Protein AF-A0A961MQS9-F1 (afdb_monomer)

Mean predicted aligned error: 6.12 Å

Sequence (133 aa):
AWDKPTVLCIAAPEPQPATTEAQQMIGLLAIEAAAWALTDRDPRFSVVASRTELDWSLKSGRHTVWAPRRMATARAGGDRPDASDPAGLAGWLAAEIGADLLVTVGAAAAPEAGTAAVRRLDPERPEALADLD

Radius of gyration: 13.52 Å; Cα contacts (8 Å, |Δi|>4): 249; chains: 1; bounding box: 37×30×32 Å

Solvent-accessible surface area (backbone atoms only — not comparable to full-atom values): 7213 Å² total; per-residue (Å²): 92,74,90,54,37,48,49,30,31,40,33,35,97,75,54,54,83,56,91,44,73,67,49,32,52,51,32,24,49,43,22,30,50,42,35,52,55,49,31,71,77,40,74,76,40,41,80,34,48,45,70,70,52,45,57,49,29,44,75,67,69,47,51,36,29,50,26,48,47,62,53,63,67,68,60,77,83,76,101,64,60,56,36,41,34,38,42,41,37,40,12,52,49,30,44,76,70,67,30,56,30,37,38,34,29,58,50,94,60,87,50,71,23,77,86,25,47,79,46,78,42,55,70,93,42,67,69,60,63,66,69,61,76

Secondary structure (DSSP, 8-state):
---S-EEEEE--SS----SSHHHHHHHHHHHHHHHHHHHHH-TTEEEE-SHHHHHHHHHHT-EEEE--HHHHHH--S-----TT-HHHHHHHHHHHHT-SEEEEES-SSPPP-TT-EEEEE-TT-GGGGGGG-

Foldseek 3Di:
DPPFQEEEWEAQPAQDDDPDPVSLLVLLVSRLVLQVVLCVVPVQEDEDEDPVVSVVCRVVVGHYYYSDPNVVVVDDDDPADTSSCRQSNQLVVLQVNVGQAYEYEPDPDHYNNPNHHYHYYYSVCSVVVVVVD

Structure (mmCIF, N/CA/C/O backbone):
data_AF-A0A961MQS9-F1
#
_entry.id   AF-A0A961MQS9-F1
#
loop_
_atom_site.group_PDB
_atom_site.id
_atom_site.type_symbol
_atom_site.label_atom_id
_atom_site.label_alt_id
_atom_site.label_comp_id
_atom_site.label_asym_id
_atom_site.label_entity_id
_atom_site.label_seq_id
_atom_site.pdbx_PDB_ins_code
_atom_site.Cartn_x
_atom_site.Cartn_y
_atom_site.Cartn_z
_atom_site.occupancy
_atom_site.B_iso_or_equiv
_atom_site.auth_seq_id
_atom_site.auth_comp_id
_atom_site.auth_asym_id
_atom_site.auth_atom_id
_atom_site.pdbx_PDB_model_num
ATOM 1 N N . ALA A 1 1 ? -20.764 1.561 9.151 1.00 46.19 1 ALA A N 1
ATOM 2 C CA . ALA A 1 1 ? -19.504 1.767 9.852 1.00 46.19 1 ALA A CA 1
ATOM 3 C C . ALA A 1 1 ? -18.488 0.725 9.409 1.00 46.19 1 ALA A C 1
ATOM 5 O O . ALA A 1 1 ? -18.792 -0.462 9.329 1.00 46.19 1 ALA A O 1
ATOM 6 N N . TRP A 1 2 ? -17.262 1.161 9.126 1.00 49.97 2 TRP A N 1
ATOM 7 C CA . TRP A 1 2 ? -16.157 0.255 8.822 1.00 49.97 2 TRP A CA 1
ATOM 8 C C . TRP A 1 2 ? -15.712 -0.423 10.125 1.00 49.97 2 TRP A C 1
ATOM 10 O O . TRP A 1 2 ? -14.872 0.096 10.851 1.00 49.97 2 TRP A O 1
ATOM 20 N N . ASP A 1 3 ? -16.294 -1.580 10.436 1.00 46.06 3 ASP A N 1
ATOM 21 C CA . ASP A 1 3 ? -16.092 -2.276 11.719 1.00 46.06 3 ASP A CA 1
ATOM 22 C C . ASP A 1 3 ? -14.712 -2.945 11.866 1.00 46.06 3 ASP A C 1
ATOM 24 O O . ASP A 1 3 ? -14.447 -3.612 12.870 1.00 46.06 3 ASP A O 1
ATOM 28 N N . LYS A 1 4 ? -13.830 -2.822 10.862 1.00 52.91 4 LYS A N 1
ATOM 29 C CA . LYS A 1 4 ? -12.553 -3.541 10.813 1.00 52.91 4 LYS A CA 1
ATOM 30 C C . LYS A 1 4 ? -11.393 -2.709 10.245 1.00 52.91 4 LYS A C 1
ATOM 32 O O . LYS A 1 4 ? -11.601 -1.882 9.352 1.00 52.91 4 LYS A O 1
ATOM 37 N N . PRO A 1 5 ? -10.157 -2.936 10.730 1.00 52.03 5 PRO A N 1
ATOM 38 C CA . PRO A 1 5 ? -8.963 -2.236 10.267 1.00 52.03 5 PRO A CA 1
ATOM 39 C C . PRO A 1 5 ? -8.767 -2.416 8.756 1.00 52.03 5 PRO A C 1
ATOM 41 O O . PRO A 1 5 ? -8.679 -3.539 8.257 1.00 52.03 5 PRO A O 1
ATOM 44 N N . THR A 1 6 ? -8.732 -1.296 8.030 1.00 63.06 6 THR A N 1
ATOM 45 C CA . THR A 1 6 ? -8.785 -1.294 6.565 1.00 63.06 6 THR A CA 1
ATOM 46 C C . THR A 1 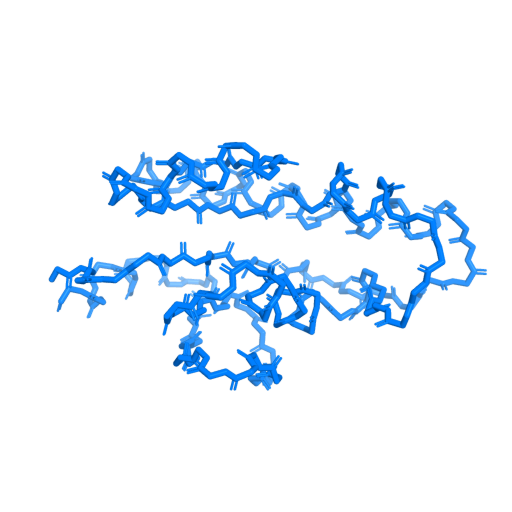6 ? -7.562 -0.638 5.944 1.00 63.06 6 THR A C 1
ATOM 48 O O . THR A 1 6 ? -7.181 0.470 6.318 1.00 63.06 6 THR A O 1
ATOM 51 N N . VAL A 1 7 ? -6.985 -1.304 4.945 1.00 64.12 7 VAL A N 1
ATOM 52 C CA . VAL A 1 7 ? -5.994 -0.706 4.043 1.00 64.12 7 VAL A CA 1
ATOM 53 C C . VAL A 1 7 ? -6.714 -0.261 2.782 1.00 64.12 7 VAL A C 1
ATOM 55 O O . VAL A 1 7 ? -7.371 -1.074 2.131 1.00 64.12 7 VAL A O 1
ATOM 58 N N . LEU A 1 8 ? -6.576 1.014 2.421 1.00 64.19 8 LEU A N 1
ATOM 59 C CA . LEU A 1 8 ? -6.989 1.507 1.114 1.00 64.19 8 LEU A CA 1
ATOM 60 C C . LEU A 1 8 ? -5.753 1.699 0.232 1.00 64.19 8 LEU A C 1
ATOM 62 O O . LEU A 1 8 ? -4.819 2.406 0.613 1.00 64.19 8 LEU A O 1
ATOM 66 N N . CYS A 1 9 ? -5.739 1.079 -0.944 1.00 65.88 9 CYS A N 1
ATOM 67 C CA . CYS A 1 9 ? -4.706 1.307 -1.950 1.00 65.88 9 CYS A CA 1
ATOM 68 C C . CYS A 1 9 ? -5.347 1.743 -3.262 1.00 65.88 9 CYS A C 1
ATOM 70 O O . CYS A 1 9 ? -6.372 1.206 -3.689 1.00 65.88 9 CYS A O 1
ATOM 72 N N . ILE A 1 10 ? -4.746 2.747 -3.887 1.00 65.62 10 ILE A N 1
ATOM 73 C CA . ILE A 1 10 ? -5.263 3.353 -5.106 1.00 65.62 10 ILE A CA 1
ATOM 74 C C . ILE A 1 10 ? -4.392 2.899 -6.260 1.00 65.62 10 ILE A C 1
ATOM 76 O O . ILE A 1 10 ? -3.166 2.947 -6.174 1.00 65.62 10 ILE A O 1
ATOM 80 N N . ALA A 1 11 ? -5.022 2.450 -7.340 1.00 65.44 11 ALA A N 1
ATOM 81 C CA . ALA A 1 11 ? -4.300 2.187 -8.566 1.00 65.44 11 ALA A CA 1
ATOM 82 C C . ALA A 1 11 ? -3.663 3.480 -9.092 1.00 65.44 11 ALA A C 1
ATOM 84 O O . ALA A 1 11 ? -4.282 4.546 -9.079 1.00 65.44 11 ALA A O 1
ATOM 85 N N . ALA A 1 12 ? -2.432 3.388 -9.595 1.00 64.06 12 ALA A N 1
ATOM 86 C CA . ALA A 1 12 ? -1.931 4.437 -10.470 1.00 64.06 12 ALA A CA 1
ATOM 87 C C . ALA A 1 12 ? -2.870 4.541 -11.695 1.00 64.06 12 ALA A C 1
ATOM 89 O O . ALA A 1 12 ? -3.360 3.505 -12.146 1.00 64.06 12 ALA A O 1
ATOM 90 N N . PRO A 1 13 ? -3.113 5.742 -12.252 1.00 62.25 13 PRO A N 1
ATOM 91 C CA . PRO A 1 13 ? -3.994 5.909 -13.413 1.00 62.25 13 PRO A CA 1
ATOM 92 C C . PRO A 1 13 ? -3.553 5.084 -14.633 1.00 62.25 13 PRO A C 1
ATOM 94 O O . PRO A 1 13 ? -4.387 4.648 -15.417 1.00 62.25 13 PRO A O 1
ATOM 97 N N . GLU A 1 14 ? -2.245 4.841 -14.770 1.00 71.00 14 GLU A N 1
ATOM 98 C CA . GLU A 1 14 ? -1.638 4.086 -15.871 1.00 71.00 14 GLU A CA 1
ATOM 99 C C . GLU A 1 14 ? -0.406 3.314 -15.364 1.00 71.00 14 GLU A C 1
ATOM 101 O O . GLU A 1 14 ? 0.729 3.785 -15.486 1.00 71.00 14 GLU A O 1
ATOM 106 N N . PRO A 1 15 ? -0.593 2.149 -14.725 1.00 73.69 15 PRO A N 1
ATOM 107 C CA . PRO A 1 15 ? 0.523 1.369 -14.220 1.00 73.69 15 PRO A CA 1
ATOM 108 C C . PRO A 1 15 ? 1.312 0.752 -15.387 1.00 73.69 15 PRO A C 1
ATOM 110 O O . PRO A 1 15 ? 0.739 0.183 -16.315 1.00 73.69 15 PRO A O 1
ATOM 113 N N . GLN A 1 16 ? 2.639 0.881 -15.347 1.00 79.94 16 GLN A N 1
ATOM 114 C CA . GLN A 1 16 ? 3.552 0.419 -16.397 1.00 79.94 16 GLN A CA 1
ATOM 115 C C . GLN A 1 16 ? 4.606 -0.522 -15.802 1.00 79.94 16 GLN A C 1
ATOM 117 O O . GLN A 1 16 ? 5.130 -0.203 -14.730 1.00 79.94 16 GLN A O 1
ATOM 122 N N . PRO A 1 17 ? 4.953 -1.638 -16.477 1.00 84.12 17 PRO A N 1
ATOM 123 C CA . PRO A 1 17 ? 6.008 -2.549 -16.031 1.00 84.12 17 PRO A CA 1
ATOM 124 C C . PRO A 1 17 ? 7.326 -1.824 -15.753 1.00 84.12 17 PRO A C 1
ATOM 126 O O . PRO A 1 17 ? 7.794 -1.027 -16.573 1.00 84.12 17 PRO A O 1
ATOM 129 N N . ALA A 1 18 ? 7.953 -2.122 -14.615 1.00 86.81 18 ALA A N 1
ATOM 130 C CA . ALA A 1 18 ? 9.228 -1.519 -14.254 1.00 86.81 18 ALA A CA 1
ATOM 131 C C . ALA A 1 18 ? 10.397 -2.431 -14.659 1.00 86.81 18 ALA A C 1
ATOM 133 O O . ALA A 1 18 ? 10.611 -3.492 -14.084 1.00 86.81 18 ALA A O 1
ATOM 134 N N . THR A 1 19 ? 11.208 -1.995 -15.627 1.00 88.69 19 THR A N 1
ATOM 135 C CA . THR A 1 19 ? 12.435 -2.712 -16.050 1.00 88.69 19 THR A CA 1
ATOM 136 C C . THR A 1 19 ? 13.707 -2.146 -15.413 1.00 88.69 19 THR A C 1
ATOM 138 O O . THR A 1 19 ? 14.788 -2.716 -15.536 1.00 88.69 19 THR A O 1
ATOM 141 N N . THR A 1 20 ? 13.584 -1.010 -14.725 1.00 90.25 20 THR A N 1
ATOM 142 C CA . THR A 1 20 ? 14.670 -0.294 -14.050 1.00 90.25 20 THR A CA 1
ATOM 143 C C . THR A 1 20 ? 14.206 0.213 -12.687 1.00 90.25 20 THR A C 1
ATOM 145 O O . THR A 1 20 ? 13.015 0.446 -12.469 1.00 90.25 20 THR A O 1
ATOM 148 N N . GLU A 1 21 ? 15.152 0.464 -11.782 1.00 89.38 21 GLU A N 1
ATOM 149 C CA . GLU A 1 21 ? 14.865 1.063 -10.472 1.00 89.38 21 GLU A CA 1
ATOM 150 C C . GLU A 1 21 ? 14.179 2.433 -10.598 1.00 89.38 21 GLU A C 1
ATOM 152 O O . GLU A 1 21 ? 13.240 2.734 -9.864 1.00 89.38 21 GLU A O 1
ATOM 157 N N . ALA A 1 22 ? 14.582 3.245 -11.581 1.00 91.31 22 ALA A N 1
ATOM 158 C CA . ALA A 1 22 ? 13.965 4.543 -11.837 1.00 91.31 22 ALA A CA 1
ATOM 159 C C . ALA A 1 22 ? 12.486 4.411 -12.240 1.00 91.31 22 ALA A C 1
ATOM 161 O O . ALA A 1 22 ? 11.645 5.142 -11.720 1.00 91.31 22 ALA A O 1
ATOM 162 N N . GLN A 1 23 ? 12.149 3.457 -13.114 1.00 91.56 23 GLN A N 1
ATOM 163 C CA . GLN A 1 23 ? 10.756 3.183 -13.492 1.00 91.56 23 GLN A CA 1
ATOM 164 C C . GLN A 1 23 ? 9.934 2.689 -12.300 1.00 91.56 23 GLN A C 1
ATOM 166 O O . GLN A 1 23 ? 8.807 3.143 -12.111 1.00 91.56 23 GLN A O 1
ATOM 171 N N . GLN A 1 24 ? 10.517 1.837 -11.451 1.00 90.56 24 GLN A N 1
ATOM 172 C CA . GLN A 1 24 ? 9.861 1.384 -10.226 1.00 90.56 24 GLN A CA 1
ATOM 173 C C . GLN A 1 24 ? 9.564 2.556 -9.283 1.00 90.56 24 GLN A C 1
ATOM 175 O O . GLN A 1 24 ? 8.458 2.664 -8.754 1.00 90.56 24 GLN A O 1
ATOM 180 N N . MET A 1 25 ? 10.525 3.465 -9.094 1.00 92.19 25 MET A N 1
ATOM 181 C CA . MET A 1 25 ? 10.333 4.658 -8.268 1.00 92.19 25 MET A CA 1
ATOM 182 C C . MET A 1 25 ? 9.263 5.592 -8.833 1.00 92.19 25 MET A C 1
ATOM 184 O O . MET A 1 25 ? 8.436 6.085 -8.068 1.00 92.19 25 MET A O 1
ATOM 188 N N . ILE A 1 26 ? 9.242 5.810 -10.151 1.00 91.94 26 ILE A N 1
ATOM 189 C CA . ILE A 1 26 ? 8.210 6.615 -10.820 1.00 91.94 26 ILE A CA 1
ATOM 190 C C . ILE A 1 26 ? 6.825 6.004 -10.594 1.00 91.94 26 ILE A C 1
ATOM 192 O O . ILE A 1 26 ? 5.907 6.719 -10.196 1.00 91.94 26 ILE A O 1
ATOM 196 N N . GLY A 1 27 ? 6.677 4.692 -10.783 1.00 91.44 27 GLY A N 1
ATOM 197 C CA . GLY A 1 27 ? 5.402 4.013 -10.566 1.00 91.44 27 GLY A CA 1
ATOM 198 C C . GLY A 1 27 ? 4.931 4.102 -9.110 1.00 91.44 27 GLY A C 1
ATOM 199 O O . GLY A 1 27 ? 3.779 4.447 -8.855 1.00 91.44 27 GLY A O 1
ATOM 200 N N . LEU A 1 28 ? 5.823 3.879 -8.137 1.00 91.06 28 LEU A N 1
ATOM 201 C CA . LEU A 1 28 ? 5.487 4.025 -6.715 1.00 91.06 28 LEU A CA 1
ATOM 202 C C . LEU A 1 28 ? 5.062 5.462 -6.377 1.00 91.06 28 LEU A C 1
ATOM 204 O O . LEU A 1 28 ? 4.091 5.651 -5.650 1.00 91.06 28 LEU A O 1
ATOM 208 N N . LEU A 1 29 ? 5.748 6.470 -6.924 1.00 92.12 29 LEU A N 1
ATOM 209 C CA . LEU A 1 29 ? 5.378 7.879 -6.756 1.00 92.12 29 LEU A CA 1
ATOM 210 C C . LEU A 1 29 ? 4.030 8.211 -7.405 1.00 92.12 29 LEU A C 1
ATOM 212 O O . LEU A 1 29 ? 3.283 9.012 -6.850 1.00 92.12 29 LEU A O 1
ATOM 216 N N . ALA A 1 30 ? 3.692 7.593 -8.538 1.00 90.75 30 ALA A N 1
ATOM 217 C CA . ALA A 1 30 ? 2.385 7.762 -9.168 1.00 90.75 30 ALA A CA 1
ATOM 218 C C . ALA A 1 30 ? 1.252 7.225 -8.276 1.00 90.75 30 ALA A C 1
ATOM 220 O O . ALA A 1 30 ? 0.216 7.877 -8.145 1.00 90.75 30 ALA A O 1
ATOM 221 N N . ILE A 1 31 ? 1.471 6.092 -7.598 1.00 88.88 31 ILE A N 1
ATOM 222 C CA . ILE A 1 31 ? 0.529 5.564 -6.599 1.00 88.88 31 ILE A CA 1
ATOM 223 C C . ILE A 1 31 ? 0.396 6.536 -5.413 1.00 88.88 3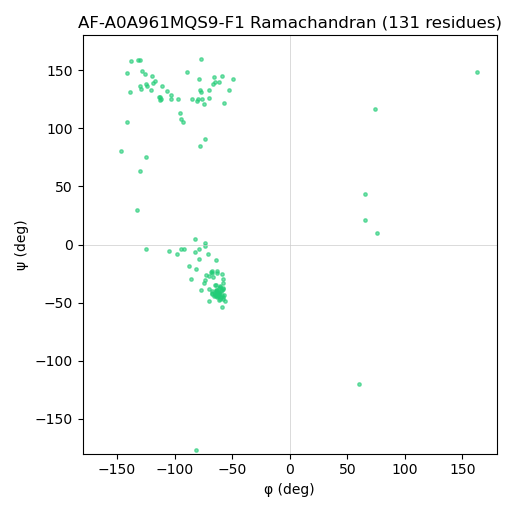1 ILE A C 1
ATOM 225 O O . ILE A 1 31 ? -0.718 6.841 -4.989 1.00 88.88 31 ILE A O 1
ATOM 229 N N . GLU A 1 32 ? 1.509 7.073 -4.894 1.00 91.19 32 GLU A N 1
ATOM 230 C CA . GLU A 1 32 ? 1.462 8.075 -3.813 1.00 91.19 32 GLU A CA 1
ATOM 231 C C . GLU A 1 32 ? 0.711 9.344 -4.237 1.00 91.19 32 GLU A C 1
ATOM 233 O O . GLU A 1 32 ? -0.096 9.866 -3.471 1.00 91.19 32 GLU A O 1
ATOM 238 N N . ALA A 1 33 ? 0.932 9.836 -5.457 1.00 90.75 33 ALA A N 1
ATOM 239 C CA . ALA A 1 33 ? 0.223 10.998 -5.982 1.00 90.75 33 ALA A CA 1
ATOM 240 C C . ALA A 1 33 ? -1.292 10.749 -6.077 1.00 90.75 33 ALA A C 1
ATOM 242 O O . ALA A 1 33 ? -2.080 11.616 -5.695 1.00 90.75 33 ALA A O 1
ATOM 243 N N . ALA A 1 34 ? -1.705 9.554 -6.514 1.00 87.19 34 ALA A N 1
ATOM 244 C CA . ALA A 1 34 ? -3.112 9.161 -6.546 1.00 87.19 34 ALA A CA 1
ATOM 245 C C . ALA A 1 34 ? -3.731 9.120 -5.135 1.00 87.19 34 ALA A C 1
ATOM 247 O O . ALA A 1 34 ? -4.855 9.586 -4.945 1.00 87.19 34 ALA A O 1
ATOM 248 N N . ALA A 1 35 ? -2.983 8.643 -4.131 1.00 87.19 35 ALA A N 1
ATOM 249 C CA . ALA A 1 35 ? -3.403 8.678 -2.729 1.00 87.19 35 ALA A CA 1
ATOM 250 C C . ALA A 1 35 ? -3.695 10.105 -2.244 1.00 87.19 35 ALA A C 1
ATOM 252 O O . ALA A 1 35 ? -4.752 10.352 -1.663 1.00 87.19 35 ALA A O 1
ATOM 253 N N . TRP A 1 36 ? -2.801 11.054 -2.534 1.00 88.94 36 TRP A N 1
ATOM 254 C CA . TRP A 1 36 ? -3.003 12.461 -2.181 1.00 88.94 36 TRP A CA 1
ATOM 255 C C . TRP A 1 36 ? -4.200 13.084 -2.904 1.00 88.94 36 TRP A C 1
ATOM 257 O O . TRP A 1 36 ? -4.990 13.787 -2.274 1.00 88.94 36 TRP A O 1
ATOM 267 N N . ALA A 1 37 ? -4.381 12.780 -4.192 1.00 86.25 37 ALA A N 1
ATOM 268 C CA . ALA A 1 37 ? -5.534 13.248 -4.958 1.00 86.25 37 ALA A CA 1
ATOM 269 C C . ALA A 1 37 ? -6.869 12.749 -4.375 1.00 86.25 37 ALA A C 1
ATOM 271 O O . ALA A 1 37 ? -7.846 13.496 -4.362 1.00 86.25 37 ALA A O 1
ATOM 272 N N . LEU A 1 38 ? -6.925 11.519 -3.843 1.00 80.50 38 LEU A N 1
ATOM 273 C CA . LEU A 1 38 ? -8.117 11.045 -3.134 1.00 80.50 38 LEU A CA 1
ATOM 274 C C . LEU A 1 38 ? -8.360 11.836 -1.847 1.00 80.50 38 LEU A C 1
ATOM 276 O O . LEU A 1 38 ? -9.495 12.223 -1.591 1.00 80.50 38 LEU A O 1
ATOM 280 N N . THR A 1 39 ? -7.321 12.096 -1.049 1.00 81.50 39 THR A N 1
ATOM 281 C CA . THR A 1 39 ? -7.490 12.846 0.208 1.00 81.50 39 THR A CA 1
ATOM 282 C C . THR A 1 39 ? -7.881 14.309 0.002 1.00 81.50 39 THR A C 1
ATOM 284 O O . THR A 1 39 ? -8.510 14.892 0.878 1.00 81.50 39 THR A O 1
ATOM 287 N N . ASP A 1 40 ? -7.549 14.895 -1.153 1.00 85.62 40 ASP A N 1
ATOM 288 C CA . ASP A 1 40 ? -8.031 16.226 -1.549 1.00 85.62 40 ASP A CA 1
ATOM 289 C C . ASP A 1 40 ? -9.535 16.207 -1.881 1.00 85.62 40 ASP A C 1
ATOM 291 O O . ASP A 1 40 ? -10.277 17.114 -1.509 1.00 85.62 40 ASP A O 1
ATOM 295 N N . ARG A 1 41 ? -10.007 15.126 -2.520 1.00 81.75 41 ARG A N 1
ATOM 296 C CA . ARG A 1 41 ? -11.428 14.922 -2.851 1.00 81.75 41 ARG A CA 1
ATOM 297 C C . ARG A 1 41 ? -12.284 14.545 -1.643 1.00 81.75 41 ARG A C 1
ATOM 299 O O . ARG A 1 41 ? -13.458 14.904 -1.608 1.00 81.75 41 ARG A O 1
ATOM 306 N N . ASP A 1 42 ? -11.725 13.819 -0.677 1.00 79.38 42 ASP A N 1
ATOM 307 C CA . ASP A 1 42 ? -12.423 13.409 0.541 1.00 79.38 42 ASP A CA 1
ATOM 308 C C . ASP A 1 42 ? -11.495 13.472 1.776 1.00 79.38 42 ASP A C 1
ATOM 310 O O . ASP A 1 42 ? -10.655 12.586 1.982 1.00 79.38 42 ASP A O 1
ATOM 314 N N . PRO A 1 43 ? -11.670 14.484 2.652 1.00 78.00 43 PRO A N 1
ATOM 315 C CA . PRO A 1 43 ? -10.798 14.717 3.802 1.00 78.00 43 PRO A CA 1
ATOM 316 C C . PRO A 1 43 ? -11.000 13.713 4.948 1.00 78.00 43 PRO A C 1
ATOM 318 O O . PRO A 1 43 ? -10.308 13.797 5.965 1.00 78.00 43 PRO A O 1
ATOM 321 N N . ARG A 1 44 ? -11.940 12.760 4.829 1.00 79.12 44 ARG A N 1
ATOM 322 C CA . ARG A 1 44 ? -12.076 11.651 5.790 1.00 79.12 44 ARG A CA 1
ATOM 323 C C . ARG A 1 44 ? -10.880 10.700 5.730 1.00 79.12 44 ARG A C 1
ATOM 325 O O . ARG A 1 44 ? -10.607 10.002 6.708 1.00 79.12 44 ARG A O 1
ATOM 332 N N . PHE A 1 45 ? -10.171 10.680 4.602 1.00 81.00 45 PHE A N 1
ATOM 333 C CA . PHE A 1 45 ? -8.996 9.853 4.384 1.00 81.00 45 PHE A CA 1
ATOM 334 C C . PHE A 1 45 ? -7.706 10.550 4.812 1.00 81.00 45 PHE A C 1
ATOM 336 O O . PHE A 1 45 ? -7.546 11.762 4.708 1.00 81.00 45 PHE A O 1
ATOM 343 N N . SER A 1 46 ? -6.741 9.751 5.258 1.00 84.75 46 SER A N 1
ATOM 344 C CA . SER A 1 46 ? -5.391 10.213 5.580 1.00 84.75 46 SER A CA 1
ATOM 345 C C . SER A 1 46 ? -4.345 9.343 4.896 1.00 84.75 46 SER A C 1
ATOM 347 O O . SER A 1 46 ? -4.442 8.117 4.930 1.00 84.75 46 SER A O 1
ATOM 349 N N . VAL A 1 47 ? -3.342 9.965 4.275 1.00 89.44 47 VAL A N 1
ATOM 350 C CA . VAL A 1 47 ? -2.226 9.236 3.661 1.00 89.44 47 VAL A CA 1
ATOM 351 C C . VAL A 1 47 ? -1.242 8.777 4.739 1.00 89.44 47 VAL A C 1
ATOM 353 O O . VAL A 1 47 ? -0.833 9.572 5.584 1.00 89.44 47 VAL A O 1
ATOM 356 N N . VAL A 1 48 ? -0.830 7.509 4.691 1.00 90.62 48 VAL A N 1
ATOM 357 C CA . VAL A 1 48 ? 0.247 6.954 5.530 1.00 90.62 48 VAL A CA 1
ATOM 358 C C . VAL A 1 48 ? 1.308 6.286 4.674 1.00 90.62 48 VAL A C 1
ATOM 360 O O . VAL A 1 48 ? 0.990 5.666 3.663 1.00 90.62 48 VAL A O 1
ATOM 363 N N . ALA A 1 49 ? 2.566 6.354 5.100 1.00 90.31 49 ALA A N 1
ATOM 364 C CA . ALA A 1 49 ? 3.691 5.832 4.325 1.00 90.31 49 ALA A CA 1
ATOM 365 C C . ALA A 1 49 ? 4.551 4.824 5.100 1.00 90.31 49 ALA A C 1
ATOM 367 O O . ALA A 1 49 ? 5.518 4.289 4.558 1.00 90.31 49 ALA A O 1
ATOM 368 N N . SER A 1 50 ? 4.265 4.577 6.378 1.00 89.25 50 SER A N 1
ATOM 369 C CA . SER A 1 50 ? 5.065 3.689 7.225 1.00 89.25 50 SER A CA 1
ATOM 370 C C . SER A 1 50 ? 4.234 2.649 7.965 1.00 89.25 50 SER A C 1
ATOM 372 O O . SER A 1 50 ? 3.043 2.830 8.214 1.00 89.25 50 SER A O 1
ATOM 374 N N . ARG A 1 51 ? 4.904 1.565 8.380 1.00 86.12 51 ARG A N 1
ATOM 375 C CA . ARG A 1 51 ? 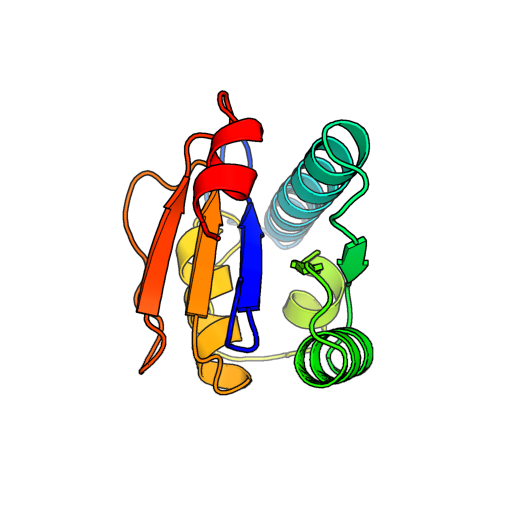4.278 0.491 9.157 1.00 86.12 51 ARG A CA 1
ATOM 376 C C . ARG A 1 51 ? 3.686 1.007 10.465 1.00 86.12 51 ARG A C 1
ATOM 378 O O . ARG A 1 51 ? 2.558 0.671 10.786 1.00 86.12 51 ARG A O 1
ATOM 385 N N . THR A 1 52 ? 4.413 1.865 11.177 1.00 88.25 52 THR A N 1
ATOM 386 C CA . THR A 1 52 ? 3.940 2.438 12.442 1.00 88.25 52 THR A CA 1
ATOM 387 C C . THR A 1 52 ? 2.674 3.272 12.250 1.00 88.25 52 THR A C 1
ATOM 389 O O . THR A 1 52 ? 1.759 3.172 13.059 1.00 88.25 52 THR A O 1
ATOM 392 N N . GLU A 1 53 ? 2.599 4.079 11.189 1.00 88.25 53 GLU A N 1
ATOM 393 C CA . GLU A 1 53 ? 1.403 4.875 10.880 1.00 88.25 53 GLU A CA 1
ATOM 394 C C . GLU A 1 53 ? 0.217 3.990 10.481 1.00 88.25 53 GLU A C 1
ATOM 396 O O . GLU A 1 53 ? -0.899 4.247 10.930 1.00 88.25 53 GLU A O 1
ATOM 401 N N . LEU A 1 54 ? 0.454 2.930 9.697 1.00 84.06 54 LEU A N 1
ATOM 402 C CA . LEU A 1 54 ? -0.565 1.922 9.392 1.00 84.06 54 LEU A CA 1
ATOM 403 C C . LEU A 1 54 ? -1.077 1.269 10.674 1.00 84.06 54 LEU A C 1
ATOM 405 O O . LEU A 1 54 ? -2.269 1.324 10.940 1.00 84.06 54 LEU A O 1
ATOM 409 N N . ASP A 1 55 ? -0.191 0.730 11.512 1.00 82.94 55 ASP A N 1
ATOM 410 C CA . ASP A 1 55 ? -0.575 0.068 12.761 1.00 82.94 55 ASP A CA 1
ATOM 411 C C . ASP A 1 55 ? -1.376 1.010 13.682 1.00 82.94 55 ASP A C 1
ATOM 413 O O . ASP A 1 55 ? -2.324 0.585 14.345 1.00 82.94 55 ASP A O 1
ATOM 417 N N . TRP A 1 56 ? -1.023 2.300 13.721 1.00 82.88 56 TRP A N 1
ATOM 418 C CA . TRP A 1 56 ? -1.792 3.322 14.436 1.00 82.88 56 TRP A CA 1
ATOM 419 C C . TRP A 1 56 ? -3.162 3.578 13.811 1.00 82.88 56 TRP A C 1
ATOM 421 O O . TRP A 1 56 ? -4.150 3.699 14.537 1.00 82.88 56 TRP A O 1
ATOM 431 N N . SER A 1 57 ? -3.243 3.655 12.485 1.00 77.94 57 SER A N 1
ATOM 432 C CA . SER A 1 57 ? -4.503 3.840 11.769 1.00 77.94 57 SER A CA 1
ATOM 433 C C . SER A 1 57 ? -5.469 2.677 12.011 1.00 77.94 57 SER A C 1
ATOM 435 O O . SER A 1 57 ? -6.605 2.896 12.436 1.00 77.94 57 SER A O 1
ATOM 437 N N . LEU A 1 58 ? -4.975 1.441 11.887 1.00 75.06 58 LEU A N 1
ATOM 438 C CA . LEU A 1 58 ? -5.749 0.224 12.131 1.00 75.06 58 LEU A CA 1
ATOM 439 C C . LEU A 1 58 ? -6.308 0.178 13.563 1.00 75.06 58 LEU A C 1
ATOM 441 O O . LEU A 1 58 ? -7.456 -0.205 13.763 1.00 75.06 58 LEU A O 1
ATOM 445 N N . LYS A 1 59 ? -5.532 0.619 14.563 1.00 77.31 59 LYS A N 1
ATOM 446 C CA . LYS A 1 59 ? -5.979 0.695 15.968 1.00 77.31 59 LYS A CA 1
ATOM 447 C C . LYS A 1 59 ? -6.963 1.830 16.248 1.00 77.31 59 LYS A C 1
ATOM 449 O O . LYS A 1 59 ? -7.758 1.720 17.174 1.00 77.31 59 LYS A O 1
ATOM 454 N N . SER A 1 60 ? -6.867 2.934 15.510 1.00 75.12 60 SER A N 1
ATOM 455 C CA . SER A 1 60 ? -7.675 4.141 15.737 1.00 75.12 60 SER A CA 1
ATOM 456 C C . SER A 1 60 ? -8.948 4.198 14.891 1.00 75.12 60 SER A C 1
ATOM 458 O O . SER A 1 60 ? -9.731 5.129 15.056 1.00 75.12 60 SER A O 1
ATOM 460 N N . GLY A 1 61 ? -9.161 3.222 14.001 1.00 69.25 61 GLY A N 1
ATOM 461 C CA . GLY A 1 61 ? -10.332 3.167 13.124 1.00 69.25 61 GLY A CA 1
ATOM 462 C C . GLY A 1 61 ? -10.381 4.308 12.106 1.00 69.25 61 GLY A C 1
ATOM 463 O O . GLY A 1 61 ? -11.455 4.652 11.622 1.00 69.25 61 GLY A O 1
ATOM 464 N N . ARG A 1 62 ?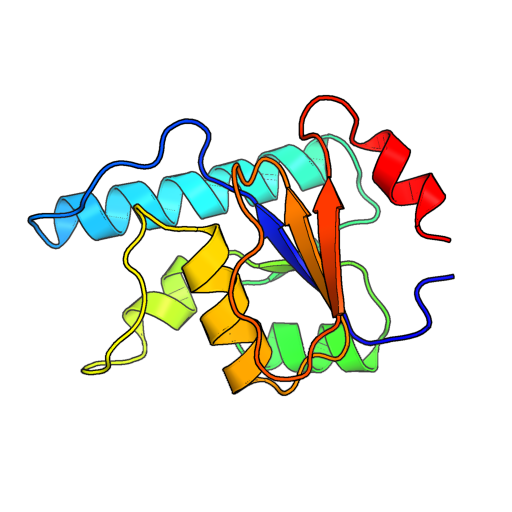 -9.238 4.939 11.802 1.00 69.00 62 ARG A N 1
ATOM 465 C CA . ARG A 1 62 ? -9.178 6.010 10.800 1.00 69.00 62 ARG A CA 1
ATOM 466 C C . ARG A 1 62 ? -9.160 5.405 9.402 1.00 69.00 62 ARG A C 1
ATOM 468 O O . ARG A 1 62 ? -8.497 4.402 9.154 1.00 69.00 62 ARG A O 1
ATOM 475 N N . HIS A 1 63 ? -9.844 6.054 8.464 1.00 76.50 63 HIS A N 1
ATOM 476 C CA . HIS A 1 63 ? -9.740 5.682 7.060 1.00 76.50 63 HIS A CA 1
ATOM 477 C C . HIS A 1 63 ? -8.394 6.155 6.518 1.00 76.50 63 HIS A C 1
ATOM 479 O O . HIS A 1 63 ? -8.059 7.346 6.548 1.00 76.50 63 HIS A O 1
ATOM 485 N N . THR A 1 64 ? -7.598 5.212 6.034 1.00 81.81 64 THR A N 1
ATOM 486 C CA . THR A 1 64 ? -6.228 5.489 5.632 1.00 81.81 64 THR A CA 1
ATOM 487 C C . THR A 1 64 ? -5.927 4.948 4.252 1.00 81.81 64 THR A C 1
ATOM 489 O O . THR A 1 64 ? -6.272 3.817 3.917 1.00 81.81 64 THR A O 1
ATOM 492 N N . VAL A 1 65 ? -5.242 5.784 3.479 1.00 86.81 65 VAL A N 1
ATOM 493 C CA . VAL A 1 65 ? -4.721 5.472 2.155 1.00 86.81 65 VAL A CA 1
ATOM 494 C C . VAL A 1 65 ? -3.234 5.222 2.271 1.00 86.81 65 VAL A C 1
ATOM 496 O O . VAL A 1 65 ? -2.497 6.035 2.828 1.00 86.81 65 VAL A O 1
ATOM 499 N N . TRP A 1 66 ? -2.777 4.099 1.746 1.00 89.94 66 TRP A N 1
ATOM 500 C CA . TRP A 1 66 ? -1.369 3.760 1.792 1.00 89.94 66 TRP A CA 1
ATOM 501 C C . TRP A 1 66 ? -0.591 4.386 0.627 1.00 89.94 66 TRP A C 1
ATOM 503 O O . TRP A 1 66 ? -0.909 4.168 -0.541 1.00 89.94 66 TRP A O 1
ATOM 513 N N . ALA A 1 67 ? 0.457 5.133 0.969 1.00 91.94 67 ALA A N 1
ATOM 514 C CA . ALA A 1 67 ? 1.499 5.634 0.083 1.00 91.94 67 ALA A CA 1
ATOM 515 C C . ALA A 1 67 ? 2.696 4.659 0.097 1.00 91.94 67 ALA A C 1
ATOM 517 O O . ALA A 1 67 ? 3.406 4.559 1.106 1.00 91.94 67 ALA A O 1
ATOM 518 N N . PRO A 1 68 ? 2.924 3.889 -0.983 1.00 90.25 68 PRO A N 1
ATOM 519 C CA . PRO A 1 68 ? 3.709 2.670 -0.871 1.00 90.25 68 PRO A CA 1
ATOM 520 C C . PRO A 1 68 ? 5.219 2.848 -0.880 1.00 90.25 68 PRO A C 1
ATOM 522 O O . PRO A 1 68 ? 5.905 1.935 -0.417 1.00 90.25 68 PRO A O 1
ATOM 525 N N . ARG A 1 69 ? 5.777 3.957 -1.395 1.00 91.56 69 ARG A N 1
ATOM 526 C CA . ARG A 1 69 ? 7.196 3.982 -1.789 1.00 91.56 69 ARG A CA 1
ATOM 527 C C . ARG A 1 69 ? 8.100 3.639 -0.621 1.00 91.56 69 ARG A C 1
ATOM 529 O O . ARG A 1 69 ? 8.981 2.805 -0.757 1.00 91.56 69 ARG A O 1
ATOM 536 N N . ARG A 1 70 ? 7.844 4.231 0.547 1.00 90.69 70 ARG A N 1
ATOM 537 C CA . ARG A 1 70 ? 8.733 4.111 1.704 1.00 90.69 70 ARG A CA 1
ATOM 538 C C . ARG A 1 70 ? 8.803 2.671 2.206 1.00 90.69 70 ARG A C 1
ATOM 540 O O . ARG A 1 70 ? 9.891 2.197 2.513 1.00 90.69 70 ARG A O 1
ATOM 547 N N . MET A 1 71 ? 7.672 1.976 2.285 1.00 88.12 71 MET A N 1
ATOM 548 C CA . MET A 1 71 ? 7.641 0.574 2.715 1.00 88.12 71 MET A CA 1
ATOM 549 C C . MET A 1 71 ? 8.098 -0.374 1.606 1.00 88.12 71 MET A C 1
ATOM 551 O O . MET A 1 71 ? 8.848 -1.310 1.876 1.00 88.12 71 MET A O 1
ATOM 555 N N . ALA A 1 72 ? 7.712 -0.105 0.357 1.00 87.19 72 ALA A N 1
ATOM 556 C CA . ALA A 1 72 ? 8.116 -0.898 -0.794 1.00 87.19 72 ALA A CA 1
ATOM 557 C C . ALA A 1 72 ? 9.639 -0.835 -1.033 1.00 87.19 72 ALA A C 1
ATOM 559 O O . ALA A 1 72 ? 10.256 -1.829 -1.401 1.00 87.19 72 ALA A O 1
ATOM 560 N N . THR A 1 73 ? 10.308 0.285 -0.781 1.00 87.38 73 THR A N 1
ATOM 561 C CA . THR A 1 73 ? 11.771 0.342 -0.934 1.00 87.38 73 THR A CA 1
ATOM 562 C C . THR A 1 73 ? 12.533 -0.094 0.313 1.00 87.38 73 THR A C 1
ATOM 564 O O . THR A 1 73 ? 13.714 -0.408 0.216 1.00 87.38 73 THR A O 1
ATOM 567 N N . ALA A 1 74 ? 11.898 -0.122 1.490 1.00 83.38 74 ALA A N 1
ATOM 568 C CA . ALA A 1 74 ? 12.568 -0.513 2.733 1.00 83.38 74 ALA A CA 1
ATOM 569 C C . ALA A 1 74 ? 12.904 -2.012 2.795 1.00 83.38 74 ALA A C 1
ATOM 571 O O . ALA A 1 74 ? 13.846 -2.401 3.486 1.00 83.38 74 ALA A O 1
ATOM 572 N N . ARG A 1 75 ? 12.147 -2.860 2.089 1.00 70.06 75 ARG A N 1
ATOM 573 C CA . ARG A 1 75 ? 12.382 -4.306 2.054 1.00 70.06 75 ARG A CA 1
ATOM 574 C C . ARG A 1 75 ? 13.279 -4.669 0.871 1.00 70.06 75 ARG A C 1
ATOM 576 O O . ARG A 1 75 ? 12.828 -4.688 -0.270 1.00 70.06 75 ARG A O 1
ATOM 583 N N . ALA A 1 76 ? 14.540 -4.981 1.158 1.00 64.38 76 ALA A N 1
ATOM 584 C CA . ALA A 1 76 ? 15.460 -5.551 0.180 1.00 64.38 76 ALA A CA 1
ATOM 585 C C . ALA A 1 76 ? 15.204 -7.059 0.033 1.00 64.38 76 ALA A C 1
ATOM 587 O O . ALA A 1 76 ? 15.255 -7.785 1.024 1.00 64.38 76 ALA A O 1
ATOM 588 N N . GLY A 1 77 ? 14.961 -7.521 -1.196 1.00 60.62 77 GLY A N 1
ATOM 589 C CA . GLY A 1 77 ? 14.765 -8.939 -1.507 1.00 60.62 77 GLY A CA 1
ATOM 590 C C . GLY A 1 77 ? 13.408 -9.491 -1.046 1.00 60.62 77 GLY A C 1
ATOM 591 O O . GLY A 1 77 ? 13.093 -9.555 0.142 1.00 60.62 77 GLY A O 1
ATOM 592 N N . GLY A 1 78 ? 12.593 -9.916 -2.007 1.00 64.50 78 GLY A N 1
ATOM 593 C CA . GLY A 1 78 ? 11.298 -10.548 -1.771 1.00 64.50 78 GLY A CA 1
ATOM 594 C C . GLY A 1 78 ? 10.447 -10.536 -3.034 1.00 64.50 78 GLY A C 1
ATOM 595 O O . GLY A 1 78 ? 10.565 -9.617 -3.841 1.00 64.50 78 GLY A O 1
ATOM 596 N N . ASP A 1 79 ? 9.607 -11.556 -3.189 1.00 73.19 79 ASP A N 1
ATOM 597 C CA . ASP A 1 79 ? 8.618 -11.638 -4.263 1.00 73.19 79 ASP A CA 1
ATOM 598 C C . ASP A 1 79 ? 7.436 -10.731 -3.905 1.00 73.19 79 ASP A C 1
ATOM 600 O O . ASP A 1 79 ? 6.499 -11.122 -3.208 1.00 73.19 79 ASP A O 1
ATOM 604 N N . ARG A 1 8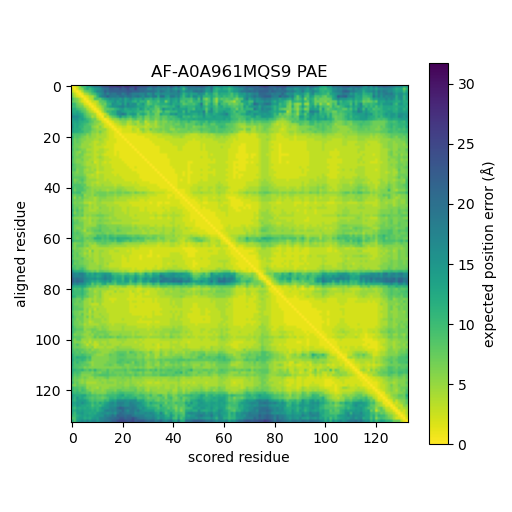0 ? 7.573 -9.450 -4.244 1.00 82.88 80 ARG A N 1
ATOM 605 C CA . ARG A 1 80 ? 6.516 -8.454 -4.104 1.00 82.88 80 ARG A CA 1
ATOM 606 C C . ARG A 1 80 ? 6.173 -7.937 -5.495 1.00 82.88 80 ARG A C 1
ATOM 608 O O . ARG A 1 80 ? 7.104 -7.646 -6.249 1.00 82.88 80 ARG A O 1
ATOM 615 N N . PRO A 1 81 ? 4.884 -7.704 -5.781 1.00 87.06 81 PRO A N 1
ATOM 616 C CA . PRO A 1 81 ? 4.477 -6.965 -6.962 1.00 87.06 81 PRO A CA 1
ATOM 617 C C . PRO A 1 81 ? 5.238 -5.642 -7.118 1.00 87.06 81 PRO A C 1
ATOM 619 O O . PRO A 1 81 ? 5.587 -4.951 -6.145 1.00 87.06 81 PRO A O 1
ATOM 622 N N . ASP A 1 82 ? 5.539 -5.314 -8.367 1.00 86.31 82 ASP A N 1
ATOM 623 C CA . ASP A 1 82 ? 6.151 -4.048 -8.732 1.00 86.31 82 ASP A CA 1
ATOM 624 C C . ASP A 1 82 ? 5.073 -2.945 -8.822 1.00 86.31 82 ASP A C 1
ATOM 626 O O . ASP A 1 82 ? 3.901 -3.153 -8.503 1.00 86.31 82 ASP A O 1
ATOM 630 N N . ALA A 1 83 ? 5.462 -1.731 -9.207 1.00 86.38 83 ALA A N 1
ATOM 631 C CA . ALA A 1 83 ? 4.516 -0.620 -9.296 1.00 86.38 83 ALA A CA 1
ATOM 632 C C . ALA A 1 83 ? 3.512 -0.737 -10.463 1.00 86.38 83 ALA A C 1
ATOM 634 O O . ALA A 1 83 ? 2.581 0.066 -10.541 1.00 86.38 83 ALA A O 1
ATOM 635 N N . SER A 1 84 ? 3.692 -1.715 -11.358 1.00 86.56 84 SER A N 1
ATOM 636 C CA . SER A 1 84 ? 2.760 -2.019 -12.445 1.00 86.56 84 SER A CA 1
ATOM 637 C C . SER A 1 84 ? 1.543 -2.825 -11.984 1.00 86.56 84 SER A C 1
ATOM 639 O O . SER A 1 84 ? 0.536 -2.879 -12.687 1.00 86.56 84 SER A O 1
ATOM 641 N N . ASP A 1 85 ? 1.590 -3.371 -10.767 1.00 86.88 85 ASP A N 1
ATOM 642 C CA . ASP A 1 85 ? 0.449 -4.007 -10.117 1.00 86.88 85 ASP A CA 1
ATOM 643 C C . ASP A 1 85 ? 0.163 -3.375 -8.738 1.00 86.88 85 ASP A C 1
ATOM 645 O O . ASP A 1 85 ? 0.448 -3.963 -7.689 1.00 86.88 85 ASP A O 1
ATOM 649 N N . PRO A 1 86 ? -0.425 -2.160 -8.700 1.00 85.69 86 PRO A N 1
ATOM 650 C CA . PRO A 1 86 ? -0.798 -1.502 -7.447 1.00 85.69 86 PRO A CA 1
ATOM 651 C C . PRO A 1 86 ? -1.772 -2.331 -6.599 1.00 85.69 86 PRO A C 1
ATOM 653 O O . PRO A 1 86 ? -1.731 -2.274 -5.371 1.00 85.69 86 PRO A O 1
ATOM 656 N N . ALA A 1 87 ? -2.654 -3.102 -7.243 1.00 86.06 87 ALA A N 1
ATOM 657 C CA . ALA A 1 87 ? -3.624 -3.938 -6.550 1.00 86.06 87 ALA A CA 1
ATOM 658 C C . ALA A 1 87 ? -2.921 -5.105 -5.849 1.00 86.06 87 ALA A C 1
ATOM 660 O O . ALA A 1 87 ? -3.138 -5.316 -4.655 1.00 86.06 87 ALA A O 1
ATOM 661 N N . GLY A 1 88 ? -2.040 -5.825 -6.546 1.00 88.38 88 GLY A N 1
ATOM 662 C CA . GLY A 1 88 ? -1.212 -6.865 -5.943 1.00 88.38 88 GLY A CA 1
ATOM 663 C C . GLY A 1 88 ? -0.298 -6.312 -4.856 1.00 88.38 88 GLY A C 1
ATOM 664 O O . GLY A 1 88 ? -0.147 -6.936 -3.808 1.00 88.38 88 GLY A O 1
ATOM 665 N N . LEU A 1 89 ? 0.251 -5.107 -5.037 1.00 88.06 89 LEU A N 1
ATOM 666 C CA . LEU A 1 89 ? 1.046 -4.428 -4.013 1.00 88.06 89 LEU A CA 1
ATOM 667 C C . LEU A 1 89 ? 0.229 -4.190 -2.729 1.00 88.06 89 LEU A C 1
ATOM 669 O O . LEU A 1 89 ? 0.728 -4.385 -1.619 1.00 88.06 89 LEU A O 1
ATOM 673 N N . ALA A 1 90 ? -1.043 -3.821 -2.876 1.00 86.12 90 ALA A N 1
ATOM 674 C CA . ALA A 1 90 ? -1.980 -3.690 -1.768 1.00 86.12 90 ALA A CA 1
ATOM 675 C C . ALA A 1 90 ? -2.316 -5.033 -1.109 1.00 86.12 90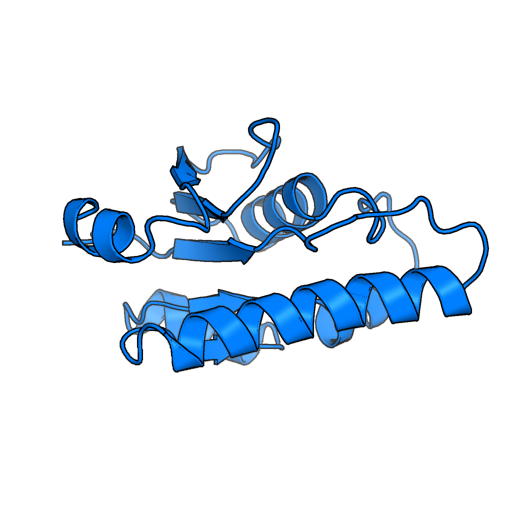 ALA A C 1
ATOM 677 O O . ALA A 1 90 ? -2.370 -5.118 0.117 1.00 86.12 90 ALA A O 1
ATOM 678 N N . GLY A 1 91 ? -2.523 -6.074 -1.919 1.00 87.62 91 GLY A N 1
ATOM 679 C CA . GLY A 1 91 ? -2.765 -7.444 -1.471 1.00 87.62 91 GLY A CA 1
ATOM 680 C C . GLY A 1 91 ? -1.607 -8.005 -0.647 1.00 87.62 91 GLY A C 1
ATOM 681 O O . GLY A 1 91 ? -1.811 -8.515 0.456 1.00 87.62 91 GLY A O 1
ATOM 682 N N . TRP A 1 92 ? -0.379 -7.799 -1.126 1.00 88.12 92 TRP A N 1
ATOM 683 C CA . TRP A 1 92 ? 0.853 -8.114 -0.406 1.00 88.12 92 TRP A CA 1
ATOM 684 C C . TRP A 1 92 ? 0.910 -7.415 0.957 1.00 88.12 92 TRP A C 1
ATOM 686 O O . TRP A 1 92 ? 1.150 -8.069 1.973 1.00 88.12 92 TRP A O 1
ATOM 696 N N . LEU A 1 93 ? 0.638 -6.105 1.007 1.00 85.62 93 LEU A N 1
ATOM 697 C CA . LEU A 1 93 ? 0.641 -5.374 2.273 1.00 85.62 93 LEU A CA 1
ATOM 698 C C . LEU A 1 93 ? -0.456 -5.881 3.218 1.00 85.62 93 LEU A C 1
ATOM 700 O O . LEU A 1 93 ? -0.198 -6.070 4.406 1.00 85.62 93 LEU A O 1
ATOM 704 N N . ALA A 1 94 ? -1.670 -6.097 2.706 1.00 84.94 94 ALA A N 1
ATOM 705 C CA . ALA A 1 94 ? -2.797 -6.593 3.488 1.00 84.94 94 ALA A CA 1
ATOM 706 C C . ALA A 1 94 ? -2.457 -7.933 4.158 1.00 84.94 94 ALA A C 1
ATOM 708 O O . ALA A 1 94 ? -2.702 -8.097 5.355 1.00 84.94 94 ALA A O 1
ATOM 709 N N . ALA A 1 95 ? -1.808 -8.843 3.428 1.00 84.62 95 ALA A N 1
ATOM 710 C CA . ALA A 1 95 ? -1.301 -10.094 3.981 1.00 84.62 95 ALA A CA 1
ATOM 711 C C . ALA A 1 95 ? -0.188 -9.868 5.024 1.00 84.62 95 ALA A C 1
ATOM 713 O O . ALA A 1 95 ? -0.204 -10.488 6.085 1.00 84.62 95 ALA A O 1
ATOM 714 N N . GLU A 1 96 ? 0.753 -8.952 4.771 1.00 83.06 96 GLU A N 1
ATOM 715 C CA . GLU A 1 96 ? 1.885 -8.669 5.668 1.00 83.06 96 GLU A CA 1
ATOM 716 C C . GLU A 1 96 ? 1.479 -8.008 6.997 1.00 83.06 96 GLU A C 1
ATOM 718 O O . GLU A 1 96 ?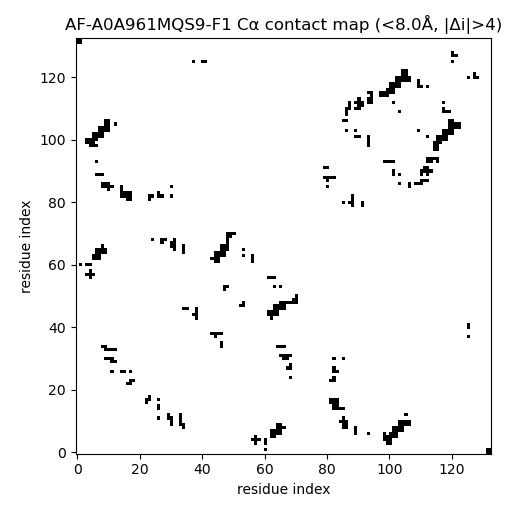 2.202 -8.093 8.000 1.00 83.06 96 GLU A O 1
ATOM 723 N N . ILE A 1 97 ? 0.332 -7.329 7.027 1.00 79.69 97 ILE A N 1
ATOM 724 C CA . ILE A 1 97 ? -0.179 -6.682 8.240 1.00 79.69 97 ILE A CA 1
ATOM 725 C C . ILE A 1 97 ? -1.347 -7.428 8.889 1.00 79.69 97 ILE A C 1
ATOM 727 O O . ILE A 1 97 ? -1.755 -7.044 9.982 1.00 79.69 97 ILE A O 1
ATOM 731 N N . GLY A 1 98 ? -1.856 -8.487 8.251 1.00 78.88 98 GLY A N 1
ATOM 732 C CA . GLY A 1 98 ? -3.036 -9.216 8.717 1.00 78.88 98 GLY A CA 1
ATOM 733 C C . GLY A 1 98 ? -4.302 -8.360 8.676 1.00 78.88 98 GLY A C 1
ATOM 734 O O . GLY A 1 98 ? -5.060 -8.344 9.640 1.00 78.88 98 GLY A O 1
ATOM 735 N N . ALA A 1 99 ? -4.498 -7.602 7.594 1.00 79.31 99 ALA A N 1
ATOM 736 C CA . ALA A 1 99 ? -5.679 -6.763 7.432 1.00 79.31 99 ALA A CA 1
ATOM 737 C C . ALA A 1 99 ? -6.953 -7.614 7.320 1.00 79.31 99 ALA A C 1
ATOM 739 O O . ALA A 1 99 ? -6.968 -8.672 6.693 1.00 79.31 99 ALA A O 1
ATOM 740 N N . ASP A 1 100 ? -8.046 -7.113 7.886 1.00 79.31 100 ASP A N 1
ATOM 741 C CA . ASP A 1 100 ? -9.358 -7.752 7.785 1.00 79.31 100 ASP A CA 1
ATOM 742 C C . ASP A 1 100 ? -10.108 -7.352 6.506 1.00 79.31 100 ASP A C 1
ATOM 744 O O . ASP A 1 100 ? -10.931 -8.112 5.987 1.00 79.31 100 ASP A O 1
ATOM 748 N N . LEU A 1 101 ? -9.843 -6.141 6.011 1.00 81.19 101 LEU A N 1
ATOM 749 C CA . LEU A 1 101 ? -10.454 -5.564 4.822 1.00 81.19 101 LEU A CA 1
ATOM 750 C C . LEU A 1 101 ? -9.387 -4.836 3.994 1.00 81.19 101 LEU A C 1
ATOM 752 O O . LEU A 1 101 ? -8.626 -4.011 4.502 1.00 81.19 101 LEU A O 1
ATOM 756 N N . LEU A 1 102 ? -9.370 -5.127 2.699 1.00 84.31 102 LEU A N 1
ATOM 757 C CA . LEU A 1 102 ? -8.623 -4.408 1.681 1.00 84.31 102 LEU A CA 1
ATOM 758 C C . LEU A 1 102 ? -9.611 -3.727 0.736 1.00 84.31 102 LEU A C 1
ATOM 760 O O . LEU A 1 102 ? -10.483 -4.373 0.150 1.00 84.31 102 LEU A O 1
ATOM 764 N N . VAL A 1 103 ? -9.439 -2.424 0.549 1.00 84.06 103 VAL A N 1
ATOM 765 C CA . VAL A 1 103 ? -10.189 -1.648 -0.436 1.00 84.06 103 VAL A CA 1
ATOM 766 C C . VAL A 1 103 ? -9.233 -1.194 -1.528 1.00 84.06 103 VAL A C 1
ATOM 768 O O . VAL A 1 103 ? -8.216 -0.556 -1.259 1.00 84.06 103 VAL A O 1
ATOM 771 N N . THR A 1 104 ? -9.567 -1.518 -2.772 1.00 85.56 104 THR A N 1
ATOM 772 C CA . THR A 1 104 ? -8.828 -1.060 -3.951 1.00 85.56 104 THR A CA 1
ATOM 773 C C . THR A 1 104 ? -9.670 -0.071 -4.742 1.00 85.56 104 THR A C 1
ATOM 775 O O . THR A 1 104 ? -10.867 -0.283 -4.939 1.00 85.56 104 THR A O 1
ATOM 778 N N . VAL A 1 105 ? -9.052 1.014 -5.196 1.00 80.38 105 VAL A N 1
ATOM 779 C CA . VAL A 1 105 ? -9.718 2.044 -6.004 1.00 80.38 105 VAL A CA 1
ATOM 780 C C . VAL A 1 105 ? -9.127 2.023 -7.409 1.00 80.38 105 VAL A C 1
ATOM 782 O O . VAL A 1 105 ? -7.911 2.120 -7.560 1.00 80.38 105 VAL A O 1
ATOM 785 N N . G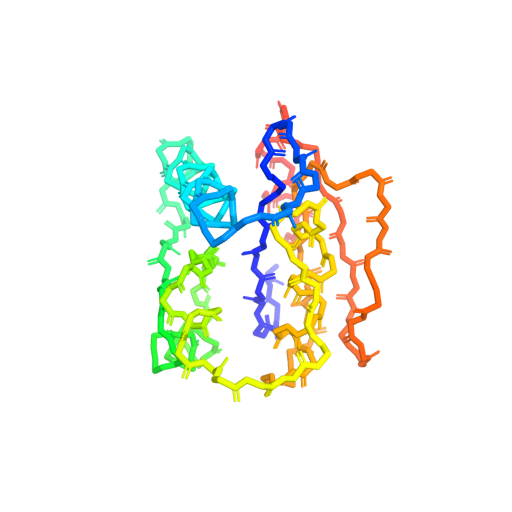LY A 1 106 ? -9.970 1.864 -8.431 1.00 78.44 106 GLY A N 1
ATOM 786 C CA . GLY A 1 106 ? -9.540 1.849 -9.839 1.00 78.44 106 GLY A CA 1
ATOM 787 C C . GLY A 1 106 ? -8.848 0.563 -10.294 1.00 78.44 106 GLY A C 1
ATOM 788 O O . GLY A 1 106 ? -8.313 0.512 -11.396 1.00 78.44 106 GLY A O 1
ATOM 789 N N . ALA A 1 107 ? -8.862 -0.491 -9.475 1.00 78.38 107 ALA A N 1
ATOM 790 C CA . ALA A 1 107 ? -8.259 -1.769 -9.833 1.00 78.38 107 ALA A CA 1
ATOM 791 C C . ALA A 1 107 ? -9.128 -2.556 -10.832 1.00 78.38 107 ALA A C 1
ATOM 793 O O . ALA A 1 107 ? -10.293 -2.878 -10.562 1.00 78.38 107 ALA A O 1
ATOM 794 N N . ALA A 1 108 ? -8.530 -2.941 -11.965 1.00 76.62 108 ALA A N 1
ATOM 795 C CA . ALA A 1 108 ? -9.188 -3.747 -12.997 1.00 76.62 108 ALA A CA 1
ATOM 796 C C . ALA A 1 108 ? -9.639 -5.126 -12.474 1.00 76.62 108 ALA A C 1
ATOM 798 O O . ALA A 1 108 ? -10.717 -5.609 -12.830 1.00 76.62 108 ALA A O 1
ATOM 799 N N . ALA A 1 109 ? -8.854 -5.726 -11.575 1.00 80.38 109 ALA A N 1
ATOM 800 C CA . ALA A 1 109 ? -9.125 -7.010 -10.936 1.00 80.38 109 ALA A CA 1
ATOM 801 C C . ALA A 1 109 ? -8.924 -6.931 -9.414 1.00 80.38 109 ALA A C 1
ATOM 803 O O . ALA A 1 109 ? -8.256 -6.032 -8.906 1.00 80.38 109 ALA A O 1
ATOM 804 N N . ALA A 1 110 ? -9.540 -7.862 -8.684 1.00 81.19 110 ALA A N 1
ATOM 805 C CA . ALA A 1 110 ? -9.327 -8.001 -7.246 1.00 81.19 110 ALA A CA 1
ATOM 806 C C . ALA A 1 110 ? -7.983 -8.707 -6.988 1.00 81.19 110 ALA A C 1
ATOM 808 O O . ALA A 1 110 ? -7.747 -9.746 -7.607 1.00 81.19 110 ALA A O 1
ATOM 809 N N . PRO A 1 111 ? -7.118 -8.182 -6.102 1.00 85.88 111 PRO A N 1
ATOM 810 C CA . PRO A 1 111 ? -5.862 -8.840 -5.768 1.00 85.88 111 PRO A CA 1
ATOM 811 C C . PRO A 1 111 ? -6.066 -10.013 -4.810 1.00 85.88 111 PRO A C 1
ATOM 813 O O . PRO A 1 111 ? -7.048 -10.072 -4.065 1.00 85.88 111 PRO A O 1
ATOM 816 N N . GLU A 1 112 ? -5.086 -10.910 -4.772 1.00 85.25 112 GLU A N 1
ATOM 817 C CA . GLU A 1 112 ? -4.949 -11.859 -3.671 1.00 85.25 112 GLU A CA 1
ATOM 818 C C . GLU A 1 112 ? -4.522 -11.105 -2.402 1.00 85.25 112 GLU A C 1
ATOM 820 O O . GLU A 1 112 ? -3.545 -10.361 -2.416 1.00 85.25 112 GLU A O 1
ATOM 825 N N . ALA A 1 113 ? -5.261 -11.271 -1.302 1.00 82.12 113 ALA A N 1
ATOM 826 C CA . ALA A 1 113 ? -5.067 -10.490 -0.074 1.00 82.12 113 ALA A CA 1
ATOM 827 C C . ALA A 1 113 ? -5.040 -11.362 1.196 1.00 82.12 113 ALA A C 1
ATOM 829 O O . ALA A 1 113 ? -5.450 -10.936 2.276 1.00 82.12 113 ALA A O 1
ATOM 830 N N . GLY A 1 114 ? -4.587 -12.613 1.069 1.00 83.50 114 GLY A N 1
ATOM 831 C CA . GLY A 1 114 ? -4.607 -13.578 2.169 1.00 83.50 114 GLY A CA 1
ATOM 832 C C . GLY A 1 114 ? -6.032 -13.831 2.670 1.00 83.50 114 GLY A C 1
ATOM 833 O O . GLY A 1 114 ? -6.886 -14.280 1.910 1.00 83.50 114 GLY A O 1
ATOM 834 N N . THR A 1 115 ? -6.290 -13.548 3.950 1.00 83.88 115 THR A N 1
ATOM 835 C CA . THR A 1 115 ? -7.616 -13.697 4.580 1.00 83.88 115 THR A CA 1
ATOM 836 C C . THR A 1 115 ? -8.469 -12.429 4.539 1.00 83.88 115 THR A C 1
ATOM 838 O O . THR A 1 115 ? -9.611 -12.464 5.001 1.00 83.88 115 THR A O 1
ATOM 841 N N . ALA A 1 116 ? -7.936 -11.311 4.035 1.00 83.62 116 ALA A N 1
ATOM 842 C CA . ALA A 1 116 ? -8.660 -10.048 3.998 1.00 83.62 116 ALA A CA 1
ATOM 843 C C . ALA A 1 116 ? -9.857 -10.136 3.044 1.00 83.62 116 ALA A C 1
ATOM 845 O O . ALA A 1 116 ? -9.747 -10.638 1.922 1.00 83.62 116 ALA A O 1
ATOM 846 N N . ALA A 1 117 ? -11.000 -9.582 3.450 1.00 85.44 117 ALA A N 1
ATOM 847 C CA . ALA A 1 117 ? -12.074 -9.310 2.504 1.00 85.44 117 ALA A CA 1
ATOM 848 C C . ALA A 1 117 ? -11.599 -8.251 1.497 1.00 85.44 117 ALA A C 1
ATOM 850 O O . ALA A 1 117 ? -10.943 -7.288 1.885 1.00 85.44 117 ALA A O 1
ATOM 851 N N . VAL A 1 118 ? -11.943 -8.394 0.216 1.00 85.19 118 VAL A N 1
ATOM 852 C CA . VAL A 1 118 ? -11.541 -7.439 -0.828 1.00 85.19 118 VAL A CA 1
ATOM 853 C C . VAL A 1 118 ? -12.761 -6.696 -1.354 1.00 85.19 118 VAL A C 1
ATOM 855 O O . VAL A 1 118 ? -13.733 -7.312 -1.793 1.00 85.19 118 VAL A O 1
ATOM 858 N N . ARG A 1 119 ? -12.700 -5.363 -1.351 1.00 84.06 119 ARG A N 1
ATOM 859 C CA . ARG A 1 119 ? -13.681 -4.492 -2.008 1.00 84.06 119 ARG A CA 1
ATOM 860 C C . ARG A 1 119 ? -13.011 -3.642 -3.076 1.00 84.06 119 ARG A C 1
ATOM 862 O O . ARG A 1 119 ? -11.859 -3.231 -2.938 1.00 84.06 119 ARG A O 1
ATOM 869 N N . ARG A 1 120 ? -13.746 -3.389 -4.154 1.00 82.38 120 ARG A N 1
ATOM 870 C CA . ARG A 1 120 ? -13.299 -2.558 -5.272 1.00 82.38 120 ARG A CA 1
ATOM 871 C C . ARG A 1 120 ? -14.216 -1.365 -5.415 1.00 82.38 120 ARG A C 1
ATOM 873 O O . ARG A 1 120 ? -15.430 -1.519 -5.303 1.00 82.38 120 ARG A O 1
ATOM 880 N N . LEU A 1 121 ? -13.622 -0.214 -5.676 1.00 77.50 121 LEU A N 1
ATOM 881 C CA . LEU A 1 121 ? -14.325 1.043 -5.843 1.00 77.50 121 LEU A CA 1
ATOM 882 C C . LEU A 1 121 ? -13.925 1.719 -7.141 1.00 77.50 121 LEU A C 1
ATOM 884 O O . LEU A 1 121 ? -12.793 1.587 -7.617 1.00 77.50 121 LEU A O 1
ATOM 888 N N . ASP A 1 122 ? -14.884 2.456 -7.678 1.00 74.06 122 ASP A N 1
ATOM 889 C CA . ASP A 1 122 ? -14.699 3.279 -8.857 1.00 74.06 122 ASP A CA 1
ATOM 890 C C . ASP A 1 122 ? -14.014 4.605 -8.458 1.00 74.06 122 ASP A C 1
ATOM 892 O O . ASP A 1 122 ? -14.530 5.308 -7.583 1.00 74.06 122 ASP A O 1
ATOM 896 N N . PRO A 1 123 ? -12.855 4.956 -9.048 1.00 65.88 123 PRO A N 1
ATOM 897 C CA . PRO A 1 123 ? -12.154 6.211 -8.771 1.00 65.88 123 PRO A CA 1
ATOM 898 C C . PRO A 1 123 ? -12.964 7.453 -9.162 1.00 65.88 123 PRO A C 1
ATOM 900 O O . PRO A 1 123 ? -12.717 8.527 -8.609 1.00 65.88 123 PRO A O 1
ATOM 903 N N . GLU A 1 124 ? -13.929 7.312 -10.076 1.00 69.44 124 GLU A N 1
ATOM 904 C CA . GLU A 1 124 ? -14.817 8.394 -10.517 1.00 69.44 124 GLU A CA 1
ATOM 905 C C . GLU A 1 124 ? -16.000 8.611 -9.562 1.00 69.44 124 GLU A C 1
ATOM 907 O O . GLU A 1 124 ? -16.752 9.573 -9.716 1.00 69.44 124 GLU A O 1
ATOM 912 N N . ARG A 1 125 ? -16.165 7.739 -8.558 1.00 68.94 125 ARG A N 1
ATOM 913 C CA . ARG A 1 125 ? -17.249 7.803 -7.569 1.00 68.94 125 ARG A CA 1
ATOM 914 C C . ARG A 1 125 ? -16.728 7.709 -6.134 1.00 68.94 125 ARG A C 1
ATOM 916 O O . ARG A 1 125 ? -17.046 6.749 -5.425 1.00 68.94 125 ARG A O 1
ATOM 923 N N . PRO A 1 126 ? -15.923 8.681 -5.668 1.00 55.16 126 PRO A N 1
ATOM 924 C CA . PRO A 1 126 ? -15.401 8.675 -4.304 1.00 55.16 126 PRO A CA 1
ATOM 925 C C . PRO A 1 126 ? -16.519 8.675 -3.248 1.00 55.16 126 PRO A C 1
ATOM 927 O O . PRO A 1 126 ? -16.329 8.138 -2.164 1.00 55.16 126 PRO A O 1
ATOM 930 N N . GLU A 1 127 ? -17.717 9.180 -3.551 1.00 58.44 127 GLU A N 1
ATOM 931 C CA . GLU A 1 127 ? -18.873 9.113 -2.654 1.00 58.44 127 GLU A CA 1
ATOM 932 C C . GLU A 1 127 ? -19.341 7.681 -2.360 1.00 58.44 127 GLU A C 1
ATOM 934 O O . GLU A 1 127 ? -19.878 7.439 -1.283 1.00 58.44 127 GLU A O 1
ATOM 939 N N . ALA A 1 128 ? -19.058 6.711 -3.238 1.00 61.59 128 ALA A N 1
ATOM 940 C CA . ALA A 1 128 ? -19.344 5.298 -2.980 1.00 61.59 128 ALA A CA 1
ATOM 941 C C . ALA A 1 128 ? -18.527 4.736 -1.795 1.00 61.59 128 ALA A C 1
ATOM 943 O O . ALA A 1 128 ? -18.851 3.673 -1.269 1.00 61.59 128 ALA A O 1
ATOM 944 N N . LEU A 1 129 ? -17.493 5.455 -1.327 1.00 58.19 129 LEU A N 1
ATOM 945 C CA . LEU A 1 129 ? -16.811 5.172 -0.057 1.00 58.19 129 LEU A CA 1
ATOM 946 C C . LEU A 1 129 ? -17.717 5.424 1.158 1.00 58.19 129 LEU A C 1
ATOM 948 O O . LEU A 1 129 ? -17.520 4.787 2.190 1.00 58.19 129 LEU A O 1
ATOM 952 N N . ALA A 1 130 ? -18.692 6.338 1.057 1.00 53.22 130 ALA A N 1
ATOM 953 C CA . ALA A 1 130 ? -19.688 6.577 2.104 1.00 53.22 130 ALA A CA 1
ATOM 954 C C . ALA A 1 130 ? -20.728 5.446 2.192 1.00 53.22 130 ALA A C 1
ATOM 956 O O . ALA A 1 130 ? -21.245 5.191 3.271 1.00 53.22 130 ALA A O 1
ATOM 957 N N . ASP A 1 131 ? -20.968 4.720 1.096 1.00 54.28 131 ASP A N 1
ATOM 958 C CA . ASP A 1 131 ? -21.864 3.552 1.060 1.00 54.28 131 ASP A CA 1
ATOM 959 C C . ASP A 1 131 ? -21.213 2.277 1.635 1.00 54.28 131 ASP A C 1
ATOM 961 O O . ASP A 1 131 ? -21.841 1.220 1.702 1.00 54.28 131 ASP A O 1
ATOM 965 N N . LEU A 1 132 ? -19.932 2.347 2.016 1.00 54.66 132 LEU A N 1
ATOM 966 C CA . LEU A 1 132 ? -19.238 1.273 2.731 1.00 54.66 132 LEU A CA 1
ATOM 967 C C . LEU A 1 132 ? -19.504 1.291 4.244 1.00 54.66 132 LEU A C 1
ATOM 969 O O . LEU A 1 132 ? -18.912 0.483 4.965 1.00 54.66 132 LEU A O 1
ATOM 973 N N . ASP A 1 133 ? -20.377 2.188 4.712 1.00 47.09 133 ASP A N 1
ATOM 974 C CA . ASP A 1 133 ? -20.945 2.124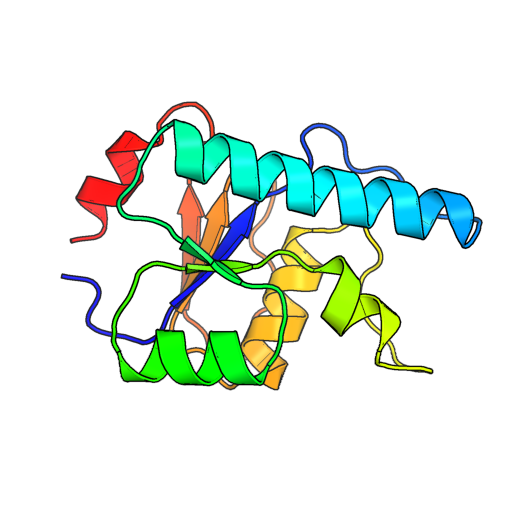 6.053 1.00 47.09 133 ASP A CA 1
ATOM 975 C C . ASP A 1 133 ? -21.931 0.951 6.223 1.00 47.09 133 ASP A C 1
ATOM 977 O O . ASP A 1 133 ? -22.859 0.785 5.410 1.00 47.09 133 ASP A O 1
#

Nearest PDB structures (foldseek):
  3aaw-assembly1_A  TM=5.788E-01  e=8.671E-01  Corynebacterium glutamicum
  6p4u-assembly1_A  TM=2.895E-01  e=4.461E+00  Eleftheria terrae
  6ozv-assembly1_A  TM=2.662E-01  e=8.375E+00  Eleftheria terrae

pLDDT: mean 79.15, std 11.64, range [46.06, 92.19]